Protein AF-A0A382K715-F1 (afdb_monomer)

Foldseek 3Di:
DDDAPPDALVCVVPDPPQPDQEAEYHAAEAAADQFDDPPAWDADPVGIDGRGRRGDHHPVCCVPPRVVSVVVYDHYYHYHYDYPDPVD

Secondary structure (DSSP, 8-state):
-PPTTS--GGGGGTS-GGGSS-EEEEEE-SSEE--SPSP-EEEETTEEEE-----EEHHHHIIIIIHHHHTTSSSPEEEEE--SSTT-

Sequence (88 aa):
MPASGTFSYDFAEIIDLNRLGAMVAKTVSREFRVGNPTPRMAETEVGIIQSIGLPGNGIKYFLDEMLPEYKKYKPPLVVSISAETEDD

pLDDT: mean 95.52, std 2.38, range [83.38, 98.12]

Mean predicted aligned error: 2.87 Å

Organism: NCBI:txid408172

Radius of gyration: 14.35 Å; Cα contacts (8 Å, |Δi|>4): 132; chains: 1; bounding box: 35×23×36 Å

InterPro domains:
  IPR001295 Dihydroorotate dehydrogenase, conserved site [PS00911] (21-40)
  IPR005720 Dihydroorotate dehydrogenase, catalytic [PF01180] (2-88)
  IPR013785 Aldolase-type TIM barrel [G3DSA:3.20.20.70] (1-88)

Nearest PDB structures (foldseek):
  1jrc-assembly1_B  TM=7.858E-01  e=1.552E-05  Lactococcus lactis
  3tjx-assembly1_B  TM=7.794E-01  e=4.135E-05  Leishmania major
  3tjx-assembly1_A  TM=7.807E-01  e=4.135E-05  Leishmania major
  3mhu-assembly1_A  TM=7.731E-01  e=4.135E-05  Leishmania major strain Friedlin
  3gz3-assembly1_A  TM=6.915E-01  e=3.629E-05  Leishmania major

Solvent-accessible surface area (backbone atoms only — not comparable to full-atom values): 5325 Å² total; per-residue (Å²): 104,62,54,64,66,77,45,62,72,76,50,55,83,81,41,73,62,66,76,39,81,28,46,29,40,46,53,40,28,66,58,68,34,86,34,47,69,83,86,33,62,46,80,51,103,89,50,73,53,73,51,56,60,70,49,38,73,12,41,66,46,39,62,74,60,50,45,60,60,53,66,77,48,81,38,53,78,45,77,42,73,54,60,95,52,94,93,89

Structure (mmCIF, N/CA/C/O backbone):
data_AF-A0A382K715-F1
#
_entry.id   AF-A0A382K715-F1
#
loop_
_atom_site.group_PDB
_atom_site.id
_atom_site.type_symbol
_atom_site.label_atom_id
_atom_site.label_alt_id
_atom_site.label_comp_id
_atom_site.label_asym_id
_atom_site.label_entity_id
_atom_site.label_seq_id
_atom_site.pdbx_PDB_ins_code
_atom_site.Cartn_x
_atom_site.Cartn_y
_atom_site.Cartn_z
_atom_site.occupancy
_atom_site.B_iso_or_equiv
_atom_site.auth_seq_id
_atom_site.auth_comp_id
_atom_site.auth_asym_id
_atom_site.auth_atom_id
_atom_site.pdbx_PDB_model_num
ATOM 1 N N . MET A 1 1 ? -13.071 -6.607 2.411 1.00 89.69 1 MET A N 1
ATOM 2 C CA . MET A 1 1 ? -11.881 -5.731 2.376 1.00 89.69 1 MET A CA 1
ATOM 3 C C . MET A 1 1 ? -11.507 -5.488 0.922 1.00 89.69 1 MET A C 1
ATOM 5 O O . MET A 1 1 ? -11.697 -6.416 0.140 1.00 89.69 1 MET A O 1
ATOM 9 N N . PRO A 1 2 ? -11.057 -4.283 0.541 1.00 95.62 2 PRO A N 1
ATOM 10 C CA . PRO A 1 2 ? -10.566 -4.022 -0.810 1.00 95.62 2 PRO A CA 1
ATOM 11 C C . PRO A 1 2 ? -9.262 -4.788 -1.088 1.00 95.62 2 PRO A C 1
ATOM 13 O O . PRO A 1 2 ? -8.570 -5.194 -0.155 1.00 95.62 2 PRO A O 1
ATOM 16 N N . ALA A 1 3 ? -8.928 -4.989 -2.363 1.00 95.06 3 ALA A N 1
ATOM 17 C CA . ALA A 1 3 ? -7.656 -5.587 -2.759 1.00 95.06 3 ALA A CA 1
ATOM 18 C C . ALA A 1 3 ? -6.514 -4.554 -2.687 1.00 95.06 3 ALA A C 1
ATOM 20 O O . ALA A 1 3 ? -6.728 -3.351 -2.856 1.00 95.06 3 ALA A O 1
ATOM 21 N N . SER A 1 4 ? -5.280 -5.014 -2.454 1.00 94.38 4 SER A N 1
ATOM 22 C CA . SER A 1 4 ? -4.119 -4.117 -2.458 1.00 94.38 4 SER A CA 1
ATOM 23 C C . SER A 1 4 ? -3.920 -3.502 -3.843 1.00 94.38 4 SER A C 1
ATOM 25 O O . SER A 1 4 ? -3.910 -4.197 -4.857 1.00 94.38 4 SER A O 1
ATOM 27 N N . GLY A 1 5 ? -3.725 -2.186 -3.882 1.00 89.81 5 GLY A N 1
ATOM 28 C CA . GLY A 1 5 ? -3.492 -1.444 -5.119 1.00 89.81 5 GLY A CA 1
ATOM 29 C C . GLY A 1 5 ? -4.731 -1.109 -5.937 1.00 89.81 5 GLY A C 1
ATOM 30 O O . GLY A 1 5 ? -4.581 -0.513 -6.997 1.00 89.81 5 GLY A O 1
ATOM 31 N N . THR A 1 6 ? -5.926 -1.415 -5.432 1.00 92.62 6 THR A N 1
ATOM 32 C CA . THR A 1 6 ? -7.199 -0.942 -6.000 1.00 92.62 6 THR A CA 1
ATOM 33 C C . THR A 1 6 ? -7.897 0.075 -5.093 1.00 92.62 6 THR A C 1
ATOM 35 O O . THR A 1 6 ? -9.059 0.399 -5.320 1.00 92.62 6 THR A O 1
ATOM 38 N N . PH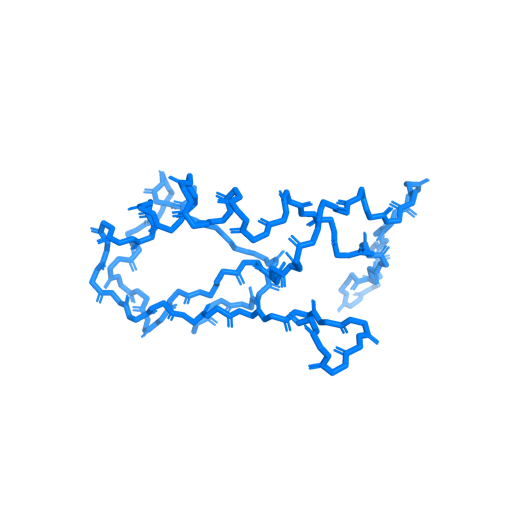E A 1 7 ? -7.242 0.503 -4.011 1.00 94.38 7 PHE A N 1
ATOM 39 C CA . PHE A 1 7 ? -7.840 1.285 -2.933 1.00 94.38 7 PHE A CA 1
ATOM 40 C C . PHE A 1 7 ? -6.776 2.097 -2.176 1.00 94.38 7 PHE A C 1
ATOM 42 O O . PHE A 1 7 ? -5.633 1.649 -2.052 1.00 94.38 7 PHE A O 1
ATOM 49 N N . SER A 1 8 ? -7.169 3.261 -1.653 1.00 93.44 8 SER A N 1
ATOM 50 C CA . SER A 1 8 ? -6.371 4.124 -0.770 1.00 93.44 8 SER A CA 1
ATOM 51 C C . SER A 1 8 ? -7.266 4.847 0.245 1.00 93.44 8 SER A C 1
ATOM 53 O O . SER A 1 8 ? -8.494 4.802 0.144 1.00 93.44 8 SER A O 1
ATOM 55 N N . TYR A 1 9 ? -6.661 5.529 1.224 1.00 94.50 9 TYR A N 1
ATOM 56 C CA . TYR A 1 9 ? -7.396 6.378 2.170 1.00 94.50 9 TYR A CA 1
ATOM 57 C C . TYR A 1 9 ? -8.126 7.551 1.488 1.00 94.50 9 TYR A C 1
ATOM 59 O O . TYR A 1 9 ? -9.090 8.055 2.056 1.00 94.50 9 TYR A O 1
ATOM 67 N N . ASP A 1 10 ? -7.748 7.931 0.261 1.00 95.19 10 ASP A N 1
ATOM 68 C CA . ASP A 1 10 ? -8.402 9.006 -0.508 1.00 95.19 10 ASP A CA 1
ATOM 69 C C . ASP A 1 10 ? -9.890 8.711 -0.775 1.00 95.19 10 ASP A C 1
ATOM 71 O O . ASP A 1 10 ? -10.708 9.615 -0.924 1.00 95.19 10 ASP A O 1
ATOM 75 N N . PHE A 1 11 ? -10.289 7.433 -0.745 1.00 96.00 11 PHE A N 1
ATOM 76 C CA . PHE A 1 11 ? -11.694 7.030 -0.854 1.00 96.00 11 PHE A CA 1
ATOM 77 C C . PHE A 1 11 ? -12.568 7.519 0.311 1.00 96.00 11 PHE A C 1
ATOM 79 O O . PHE A 1 11 ? -13.794 7.438 0.208 1.00 96.00 11 PHE A O 1
ATOM 86 N N . ALA A 1 12 ? -11.979 8.045 1.390 1.00 95.81 12 ALA A N 1
ATOM 87 C CA . ALA A 1 12 ? -12.712 8.686 2.478 1.00 95.81 12 ALA A CA 1
ATOM 88 C C . ALA A 1 12 ? -13.551 9.891 2.023 1.00 95.81 12 ALA A C 1
ATOM 90 O O . ALA A 1 12 ? -14.513 10.246 2.700 1.00 95.81 12 ALA A O 1
ATOM 91 N N . GLU A 1 13 ? -13.221 10.497 0.878 1.00 96.31 13 GLU A N 1
ATOM 92 C CA . GLU A 1 13 ? -14.020 11.571 0.276 1.00 96.31 13 GLU A CA 1
ATOM 93 C C . GLU A 1 13 ? -15.345 11.068 -0.323 1.00 96.31 13 GLU A C 1
ATOM 95 O O . GLU A 1 13 ? -16.277 11.848 -0.514 1.00 96.31 13 GLU A O 1
ATOM 100 N N . ILE A 1 14 ? -15.445 9.767 -0.619 1.00 96.31 14 ILE A N 1
ATOM 101 C CA . ILE A 1 14 ? -16.571 9.168 -1.353 1.00 96.31 14 ILE A CA 1
ATOM 102 C C . ILE A 1 14 ? -17.372 8.209 -0.462 1.00 96.31 14 ILE A C 1
ATOM 104 O O . ILE A 1 14 ? -18.594 8.110 -0.591 1.00 96.31 1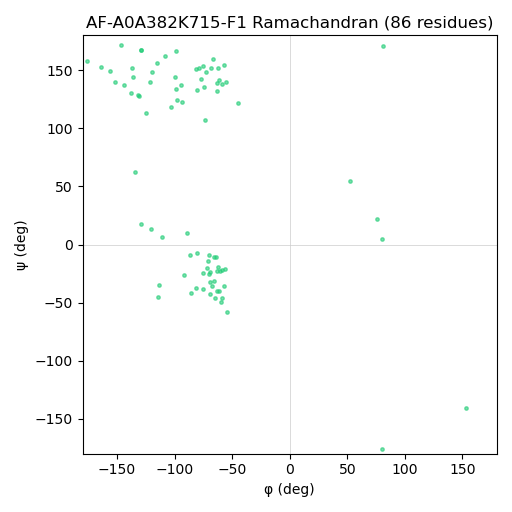4 ILE A O 1
ATOM 108 N N . ILE A 1 15 ? -16.707 7.486 0.444 1.00 95.56 15 ILE A N 1
ATOM 109 C CA . ILE A 1 15 ? -17.329 6.493 1.327 1.00 95.56 15 ILE A CA 1
ATOM 110 C C . ILE A 1 15 ? -16.797 6.599 2.764 1.00 95.56 15 ILE A C 1
ATOM 112 O O . ILE A 1 15 ? -15.647 6.960 2.995 1.00 95.56 15 ILE A O 1
ATOM 116 N N . ASP A 1 16 ? -17.609 6.212 3.754 1.00 97.06 16 ASP A N 1
ATOM 117 C CA . ASP A 1 16 ? -17.145 6.103 5.145 1.00 97.06 16 ASP A CA 1
ATOM 118 C C . ASP A 1 16 ? -16.255 4.865 5.324 1.00 97.06 16 ASP A C 1
ATOM 120 O O . ASP A 1 16 ? -16.741 3.726 5.362 1.00 97.06 16 ASP A O 1
ATOM 124 N N . LEU A 1 17 ? -14.947 5.094 5.474 1.00 97.25 17 LEU A N 1
ATOM 125 C CA . LEU A 1 17 ? -13.968 4.019 5.624 1.00 97.25 17 LEU A CA 1
ATOM 126 C C . LEU A 1 17 ? -14.180 3.194 6.897 1.00 97.25 17 LEU A C 1
ATOM 128 O O . LEU A 1 17 ? -13.800 2.026 6.917 1.00 97.25 17 LEU A O 1
ATOM 132 N N . ASN A 1 18 ? -14.842 3.728 7.932 1.00 97.81 18 ASN A N 1
ATOM 133 C CA . ASN A 1 18 ? -15.096 2.989 9.175 1.00 97.81 18 ASN A CA 1
ATOM 134 C C . ASN A 1 18 ? -16.110 1.851 9.015 1.00 97.81 18 ASN A C 1
ATOM 136 O O . ASN A 1 18 ? -16.278 1.047 9.932 1.00 97.81 18 ASN A O 1
ATOM 140 N N . ARG A 1 19 ? -16.776 1.762 7.860 1.00 96.94 19 ARG A N 1
ATOM 141 C CA . ARG A 1 19 ? -17.688 0.663 7.520 1.00 96.94 19 ARG A CA 1
ATOM 142 C C . ARG A 1 19 ? -16.973 -0.533 6.895 1.00 96.94 19 ARG A C 1
ATOM 144 O O . ARG A 1 19 ? -17.597 -1.572 6.689 1.00 96.94 19 ARG A O 1
ATOM 151 N N . LEU A 1 20 ? -15.688 -0.402 6.564 1.00 97.12 20 LEU A N 1
ATOM 152 C CA . LEU A 1 20 ? -14.895 -1.496 6.015 1.00 97.12 20 LEU A CA 1
ATOM 153 C C . LEU A 1 20 ? -14.489 -2.475 7.121 1.00 97.12 20 LEU A C 1
ATOM 155 O O . LEU A 1 20 ? -14.125 -2.074 8.219 1.00 97.12 20 LEU A O 1
ATOM 159 N N . GLY A 1 21 ? -14.480 -3.773 6.80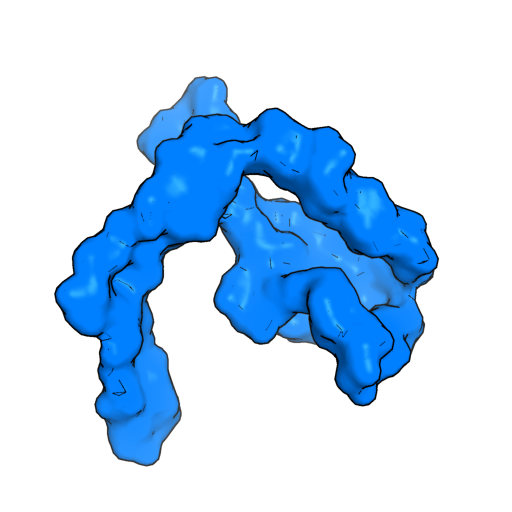7 1.00 97.69 21 GLY A N 1
ATOM 160 C CA . GLY A 1 21 ? -13.949 -4.788 7.729 1.00 97.69 21 GLY A CA 1
ATOM 161 C C . GLY A 1 21 ? -12.424 -4.728 7.900 1.00 97.69 21 GLY A C 1
ATOM 162 O O . GLY A 1 21 ? -11.909 -5.152 8.926 1.00 97.69 21 GLY A O 1
ATOM 163 N N . ALA A 1 22 ? -11.710 -4.206 6.898 1.00 97.38 22 ALA A N 1
ATOM 164 C CA . ALA A 1 22 ? -10.279 -3.908 6.932 1.00 97.38 22 ALA A CA 1
ATOM 165 C C . ALA A 1 22 ? -9.929 -2.967 5.771 1.00 97.38 22 ALA A C 1
ATOM 167 O O . ALA A 1 22 ? -10.581 -3.019 4.719 1.00 97.38 22 ALA A O 1
ATOM 168 N N . MET A 1 23 ? -8.884 -2.164 5.946 1.00 97.44 23 MET A N 1
ATOM 169 C CA . MET A 1 23 ? -8.243 -1.394 4.879 1.00 97.44 23 MET A CA 1
ATOM 170 C C . MET A 1 23 ? -6.989 -2.129 4.417 1.00 97.44 23 MET A C 1
ATOM 172 O O . MET A 1 23 ? -6.291 -2.732 5.230 1.00 97.44 23 MET A O 1
ATOM 176 N N . VAL A 1 24 ? -6.687 -2.074 3.121 1.00 96.88 24 VAL A N 1
ATOM 177 C CA . VAL A 1 24 ? -5.495 -2.720 2.561 1.00 96.88 24 VAL A CA 1
ATOM 178 C C . VAL A 1 24 ? -4.683 -1.680 1.811 1.00 96.88 24 VAL A C 1
ATOM 180 O O . VAL A 1 24 ? -5.134 -1.163 0.791 1.00 96.88 24 VAL A O 1
ATOM 183 N N . ALA A 1 25 ? -3.492 -1.369 2.319 1.00 94.81 25 ALA A N 1
ATOM 184 C CA . ALA A 1 25 ? -2.585 -0.442 1.656 1.00 94.81 25 ALA A CA 1
ATOM 185 C C . ALA A 1 25 ? -2.042 -1.043 0.350 1.00 94.81 25 ALA A C 1
ATOM 187 O O . ALA A 1 25 ? -1.903 -2.267 0.204 1.00 94.81 25 ALA A O 1
ATOM 188 N N . LYS A 1 26 ? -1.698 -0.172 -0.606 1.00 93.88 26 LYS A N 1
ATOM 189 C CA . LYS A 1 26 ? -0.906 -0.562 -1.777 1.00 93.88 26 LYS A CA 1
ATOM 190 C C . LYS A 1 26 ? 0.395 -1.223 -1.313 1.00 93.88 26 LYS A C 1
ATOM 192 O O . LYS A 1 26 ? 1.004 -0.769 -0.353 1.00 93.88 26 LYS A O 1
ATOM 197 N N . THR A 1 27 ? 0.798 -2.278 -2.017 1.00 95.94 27 THR A N 1
ATOM 198 C CA . THR A 1 27 ? 2.081 -2.961 -1.822 1.00 95.94 27 THR A CA 1
ATOM 199 C C . THR A 1 27 ? 3.240 -1.977 -1.678 1.00 95.94 27 THR A C 1
ATOM 201 O O . THR A 1 27 ? 3.478 -1.187 -2.591 1.00 95.94 27 THR A O 1
ATOM 204 N N . VAL A 1 28 ? 3.948 -2.057 -0.555 1.00 95.81 28 VAL A N 1
ATOM 205 C CA . VAL A 1 28 ? 5.114 -1.235 -0.227 1.00 95.81 28 VAL A CA 1
ATOM 206 C C . VAL A 1 28 ? 6.382 -2.027 -0.535 1.00 95.81 28 VAL A C 1
ATOM 208 O O . VAL A 1 28 ? 6.484 -3.203 -0.188 1.00 95.81 28 VAL A O 1
ATOM 211 N N . SER A 1 29 ? 7.337 -1.381 -1.194 1.00 94.81 29 SER A N 1
ATOM 212 C CA . SER A 1 29 ? 8.712 -1.858 -1.361 1.00 94.81 29 SER A CA 1
ATOM 213 C C . SER A 1 29 ? 9.657 -1.011 -0.518 1.00 94.81 29 SER A C 1
ATOM 215 O O . SER A 1 29 ? 9.307 0.105 -0.132 1.00 94.81 29 SER A O 1
ATOM 217 N N . ARG A 1 30 ? 10.866 -1.514 -0.261 1.00 94.50 30 ARG A N 1
ATOM 218 C CA . ARG A 1 30 ? 11.922 -0.769 0.434 1.00 94.50 30 ARG A CA 1
ATOM 219 C C . ARG A 1 30 ? 12.213 0.571 -0.245 1.00 94.50 30 ARG A C 1
ATOM 221 O O . ARG A 1 30 ? 12.017 1.627 0.354 1.00 94.50 30 ARG A O 1
ATOM 228 N N . GLU A 1 31 ? 12.584 0.513 -1.519 1.00 94.31 31 GLU A N 1
ATOM 229 C CA . GLU A 1 31 ? 12.958 1.677 -2.323 1.00 94.31 31 GLU A CA 1
ATOM 230 C C . GLU A 1 31 ? 11.814 2.179 -3.212 1.00 94.31 31 GLU A C 1
ATOM 232 O O . GLU A 1 31 ? 10.800 1.498 -3.420 1.00 94.31 31 GLU A O 1
ATOM 237 N N . PHE A 1 32 ? 11.998 3.388 -3.750 1.00 94.75 32 PHE A N 1
ATOM 238 C CA . PHE A 1 32 ? 11.135 3.961 -4.780 1.00 94.75 32 PHE A CA 1
ATOM 239 C C . PHE A 1 32 ? 11.098 3.069 -6.028 1.00 94.75 32 PHE A C 1
ATOM 241 O O . PHE A 1 32 ? 12.128 2.599 -6.514 1.00 94.75 32 PHE A O 1
ATOM 248 N N . ARG A 1 33 ? 9.906 2.896 -6.602 1.00 94.44 33 ARG A N 1
ATOM 249 C CA . ARG A 1 33 ? 9.690 2.188 -7.866 1.00 94.44 33 ARG A CA 1
ATOM 250 C C . ARG A 1 33 ? 8.808 3.029 -8.776 1.00 94.44 33 ARG A C 1
ATOM 252 O O . ARG A 1 33 ? 7.707 3.424 -8.402 1.00 94.44 33 ARG A O 1
ATOM 259 N N . VAL A 1 34 ? 9.262 3.242 -10.008 1.00 95.56 34 VAL A N 1
ATOM 260 C CA . VAL A 1 34 ? 8.487 3.954 -11.043 1.00 95.56 34 VAL A CA 1
ATOM 261 C C . VAL A 1 34 ? 7.355 3.092 -11.629 1.00 95.56 34 VAL A C 1
ATOM 263 O O . VAL A 1 34 ? 6.334 3.602 -12.098 1.00 95.56 34 VAL A O 1
ATOM 266 N N . GLY A 1 35 ? 7.500 1.769 -11.548 1.00 95.38 35 GLY A N 1
ATOM 267 C CA . GLY A 1 35 ? 6.614 0.806 -12.192 1.00 95.38 35 GLY A CA 1
ATOM 268 C C . GLY A 1 35 ? 6.917 0.611 -13.676 1.00 95.38 35 GLY A C 1
ATOM 269 O O . GLY A 1 35 ? 7.877 1.154 -14.215 1.00 95.38 35 GLY A O 1
ATOM 270 N N . ASN A 1 36 ? 6.092 -0.183 -14.349 1.00 97.50 36 ASN A N 1
ATOM 271 C CA . ASN A 1 36 ? 6.300 -0.466 -15.767 1.00 97.50 36 ASN A CA 1
ATOM 272 C C . ASN A 1 36 ? 5.893 0.736 -16.643 1.00 97.50 36 ASN A C 1
ATOM 274 O O . ASN A 1 36 ? 5.004 1.502 -16.237 1.00 97.50 36 ASN A O 1
ATOM 278 N N . PRO A 1 37 ? 6.491 0.882 -17.846 1.00 97.31 37 PRO A N 1
ATOM 279 C CA . PRO A 1 37 ? 6.089 1.883 -18.833 1.00 97.31 37 PRO A CA 1
ATOM 280 C C . PRO A 1 37 ? 4.617 1.758 -19.234 1.00 97.31 37 PRO A C 1
ATOM 282 O O . PRO A 1 37 ? 4.027 0.681 -19.170 1.00 97.31 37 PRO A O 1
ATOM 285 N N . THR A 1 38 ? 4.019 2.860 -19.679 1.00 96.25 38 THR A N 1
ATOM 286 C CA . THR A 1 38 ? 2.665 2.860 -20.246 1.00 96.25 38 THR A CA 1
ATOM 287 C C . THR A 1 38 ? 2.673 2.425 -21.724 1.00 96.25 38 THR A C 1
ATOM 289 O O . THR A 1 38 ? 3.662 2.669 -22.416 1.00 96.25 38 THR A O 1
ATOM 292 N N . PRO A 1 39 ? 1.581 1.816 -22.240 1.00 95.75 39 PRO A N 1
ATOM 293 C CA . PRO A 1 39 ? 0.372 1.393 -21.528 1.00 95.75 39 PRO A CA 1
ATOM 294 C C . PRO A 1 39 ? 0.616 0.137 -20.674 1.00 95.75 39 PRO A C 1
ATOM 296 O O . PRO A 1 39 ? 1.216 -0.833 -21.122 1.00 95.75 39 PRO A O 1
ATOM 299 N N . ARG A 1 40 ? 0.114 0.151 -19.432 1.00 96.62 40 ARG A N 1
ATOM 300 C CA . ARG A 1 40 ? 0.315 -0.926 -18.438 1.00 96.62 40 ARG A CA 1
ATOM 301 C C . ARG A 1 40 ? -0.978 -1.576 -17.943 1.00 96.62 40 ARG A C 1
ATOM 303 O O . ARG A 1 40 ? -0.984 -2.282 -16.936 1.00 96.62 40 ARG A O 1
ATOM 310 N N . MET A 1 41 ? -2.073 -1.301 -18.639 1.00 96.81 41 MET A N 1
ATOM 311 C CA . MET A 1 41 ? -3.417 -1.783 -18.353 1.00 96.81 41 MET A CA 1
ATOM 312 C C . MET A 1 41 ? -4.197 -1.848 -19.666 1.00 96.81 41 MET A C 1
ATOM 314 O O . MET A 1 41 ? -4.066 -0.943 -20.489 1.00 96.81 41 MET A O 1
ATOM 318 N N . ALA A 1 42 ? -4.993 -2.898 -19.843 1.00 97.00 42 ALA A N 1
ATOM 319 C CA . ALA A 1 42 ? -5.893 -3.061 -20.976 1.00 97.00 42 ALA A CA 1
ATOM 320 C C . ALA A 1 42 ? -7.190 -3.743 -20.523 1.00 97.00 42 ALA A C 1
ATOM 322 O O . ALA A 1 42 ? -7.151 -4.699 -19.745 1.00 97.00 42 ALA A O 1
ATOM 323 N N . GLU A 1 43 ?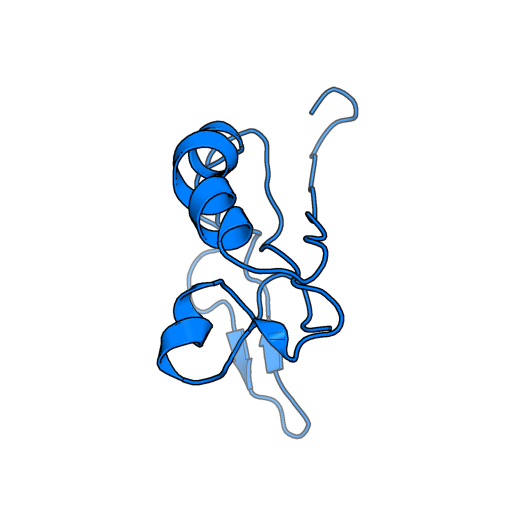 -8.327 -3.246 -21.003 1.00 97.75 43 GLU A N 1
ATOM 324 C CA . GLU A 1 43 ? -9.633 -3.876 -20.798 1.00 97.75 43 GLU A CA 1
ATOM 325 C C . GLU A 1 43 ? -9.759 -5.146 -21.653 1.00 97.75 43 GLU A C 1
ATOM 327 O O . GLU A 1 43 ? -9.177 -5.258 -22.734 1.00 97.75 43 GLU A O 1
ATOM 332 N N . THR A 1 44 ? -10.511 -6.116 -21.149 1.00 96.94 44 THR A N 1
ATOM 333 C CA . THR A 1 44 ? -10.906 -7.345 -21.837 1.00 96.94 44 THR A CA 1
ATOM 334 C C . THR A 1 44 ? -12.416 -7.521 -21.708 1.00 96.94 44 THR A C 1
ATOM 336 O O . THR A 1 44 ? -13.051 -6.876 -20.877 1.00 96.94 44 THR A O 1
ATOM 339 N N . GLU A 1 45 ? -13.009 -8.435 -22.479 1.00 97.25 45 GLU A N 1
ATOM 340 C CA . GLU A 1 45 ? -14.464 -8.687 -22.454 1.00 97.25 45 GLU A CA 1
ATOM 341 C C . GLU A 1 45 ? -15.019 -9.038 -21.062 1.00 97.25 45 GLU A C 1
ATOM 343 O O . GLU A 1 45 ? -16.215 -8.909 -20.814 1.00 97.25 45 GLU A O 1
ATOM 348 N N . VAL A 1 46 ? -14.156 -9.494 -20.152 1.00 96.56 46 VAL A N 1
ATOM 349 C CA . VAL A 1 46 ? -14.531 -9.965 -18.815 1.00 96.56 46 VAL A CA 1
ATOM 350 C C . VAL A 1 46 ? -13.701 -9.324 -17.698 1.00 96.56 46 VAL A C 1
ATOM 352 O O . VAL A 1 46 ? -13.659 -9.850 -16.587 1.00 96.56 46 VAL A O 1
ATOM 355 N N . GLY A 1 47 ? -13.024 -8.201 -17.959 1.00 95.94 47 GLY A N 1
ATOM 356 C CA . GLY A 1 47 ? -12.275 -7.490 -16.925 1.00 95.94 47 GLY A CA 1
ATOM 357 C C . GLY A 1 47 ? -11.106 -6.670 -17.451 1.00 95.94 47 GLY A C 1
ATOM 358 O O . GLY A 1 47 ? -11.201 -5.990 -18.463 1.00 95.94 47 GLY A O 1
ATOM 359 N N . ILE A 1 48 ? -10.000 -6.680 -16.708 1.00 96.56 48 ILE A N 1
ATOM 360 C CA . ILE A 1 48 ? -8.826 -5.851 -16.994 1.00 96.56 48 ILE A CA 1
ATOM 361 C C . ILE A 1 48 ? -7.560 -6.685 -16.781 1.00 96.56 48 ILE A C 1
ATOM 363 O O . ILE A 1 48 ? -7.381 -7.287 -15.723 1.00 96.56 48 ILE A O 1
ATOM 367 N N . ILE A 1 49 ? -6.652 -6.671 -17.757 1.00 96.25 49 ILE A N 1
ATOM 368 C CA . ILE A 1 49 ? -5.281 -7.179 -17.622 1.00 96.25 49 ILE A CA 1
ATOM 369 C C . ILE A 1 49 ? -4.360 -6.017 -17.252 1.00 96.25 49 ILE A C 1
ATOM 371 O O . ILE A 1 49 ? -4.462 -4.924 -17.812 1.00 96.25 49 ILE A O 1
ATOM 375 N N . GLN A 1 50 ? -3.444 -6.243 -16.306 1.00 95.81 50 GLN A N 1
ATOM 376 C CA . GLN A 1 50 ? -2.538 -5.209 -15.809 1.00 95.81 50 GLN A CA 1
ATOM 377 C C . GLN A 1 50 ? -1.104 -5.713 -15.668 1.00 95.81 50 GLN A C 1
ATOM 379 O O . GLN A 1 50 ? -0.861 -6.840 -15.250 1.00 95.81 50 GLN A O 1
ATOM 384 N N . SER A 1 51 ? -0.156 -4.823 -15.949 1.00 96.69 51 SER A N 1
ATOM 385 C CA . SER A 1 51 ? 1.279 -5.014 -15.747 1.00 96.69 51 SER A CA 1
ATOM 386 C C . SER A 1 51 ? 1.857 -3.763 -15.084 1.00 96.69 51 SER A C 1
ATOM 388 O O . SER A 1 51 ? 2.653 -3.046 -15.670 1.00 96.69 51 SER A O 1
ATOM 390 N N . ILE A 1 52 ? 1.396 -3.439 -13.870 1.00 94.88 52 ILE A N 1
ATOM 391 C CA . ILE A 1 52 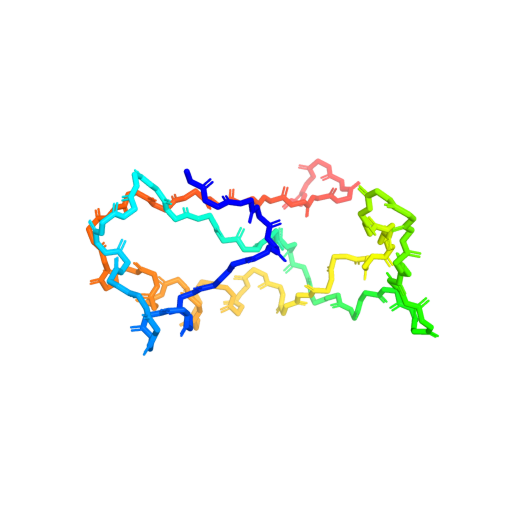? 1.651 -2.134 -13.225 1.00 94.88 52 ILE A CA 1
ATOM 392 C C . ILE A 1 52 ? 3.125 -1.949 -12.811 1.00 94.88 52 ILE A C 1
ATOM 394 O O . ILE A 1 52 ? 3.638 -0.832 -12.849 1.00 94.88 52 ILE A O 1
ATOM 398 N N . GLY A 1 53 ? 3.820 -3.029 -12.438 1.00 93.75 53 GLY A N 1
ATOM 399 C CA . GLY A 1 53 ? 5.229 -2.990 -12.013 1.00 93.75 53 GLY A CA 1
ATOM 400 C C . GLY A 1 53 ? 5.464 -2.448 -10.597 1.00 93.75 53 GLY A C 1
ATOM 401 O O . GLY A 1 53 ? 6.558 -1.993 -10.297 1.00 93.75 53 GLY A O 1
ATOM 402 N N . LEU A 1 54 ? 4.442 -2.480 -9.731 1.00 92.62 54 LEU A N 1
ATOM 403 C CA . LEU A 1 54 ? 4.522 -2.056 -8.321 1.00 92.62 54 LEU A CA 1
ATOM 404 C C . LEU A 1 54 ? 5.105 -0.639 -8.110 1.00 92.62 54 LEU A C 1
ATOM 406 O O . LEU A 1 54 ? 6.052 -0.483 -7.344 1.00 92.62 54 LEU A O 1
ATOM 410 N N . PRO A 1 55 ? 4.548 0.405 -8.752 1.00 93.56 55 PRO A N 1
ATOM 411 C CA 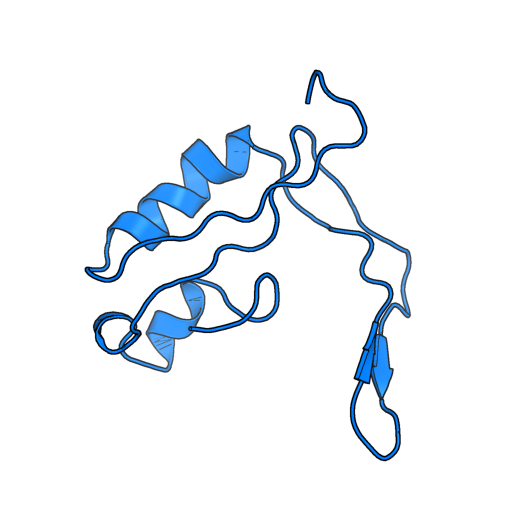. PRO A 1 55 ? 4.977 1.768 -8.507 1.00 93.56 55 PRO A CA 1
ATOM 412 C C . PRO A 1 55 ? 4.692 2.158 -7.052 1.00 93.56 55 PRO A C 1
ATOM 414 O O . PRO A 1 55 ? 3.623 1.839 -6.521 1.00 93.56 55 PRO A O 1
ATOM 417 N N . GLY A 1 56 ? 5.631 2.858 -6.424 1.00 93.56 56 GLY A N 1
ATOM 418 C CA . GLY A 1 56 ? 5.530 3.266 -5.028 1.00 93.56 56 GLY A CA 1
ATOM 419 C C . GLY A 1 56 ? 6.696 4.144 -4.589 1.00 93.56 56 GLY A C 1
ATOM 420 O O . GLY A 1 56 ? 7.772 4.110 -5.178 1.00 93.56 56 GLY A O 1
ATOM 421 N N . ASN A 1 57 ? 6.485 4.918 -3.526 1.00 95.50 57 ASN A N 1
ATOM 422 C CA . ASN A 1 57 ? 7.459 5.894 -3.028 1.00 95.50 57 ASN A CA 1
ATOM 423 C C . ASN A 1 57 ? 8.461 5.325 -2.003 1.00 95.50 57 ASN A C 1
ATOM 425 O O . ASN A 1 57 ? 9.196 6.082 -1.372 1.00 95.50 57 ASN A O 1
ATOM 429 N N . GLY A 1 58 ? 8.488 4.003 -1.828 1.00 95.19 58 GLY A N 1
ATOM 430 C CA . GLY A 1 58 ? 9.328 3.325 -0.842 1.00 95.19 58 GLY A CA 1
ATOM 431 C C . GLY A 1 58 ? 8.754 3.328 0.579 1.00 95.19 58 GLY A C 1
ATOM 432 O O . GLY A 1 58 ? 7.762 4.000 0.889 1.00 95.19 58 GLY A O 1
ATOM 433 N N . ILE A 1 59 ? 9.399 2.565 1.464 1.00 96.00 59 ILE A N 1
ATOM 434 C CA . ILE A 1 59 ? 8.920 2.331 2.832 1.00 96.00 59 ILE A CA 1
ATOM 435 C C . ILE A 1 59 ? 8.978 3.592 3.691 1.00 96.00 59 ILE A C 1
ATOM 437 O O . ILE A 1 59 ? 8.070 3.833 4.484 1.00 96.00 59 ILE A O 1
ATOM 441 N N . LYS A 1 60 ? 9.998 4.435 3.497 1.00 96.94 60 LYS A N 1
ATOM 442 C CA . LYS A 1 60 ? 10.138 5.684 4.251 1.00 96.94 60 LYS A CA 1
ATOM 443 C C . LYS A 1 60 ? 8.930 6.598 4.028 1.00 96.94 60 LYS A C 1
ATOM 445 O O . LYS A 1 60 ? 8.317 7.043 4.989 1.00 96.94 60 LYS A O 1
ATOM 450 N N . TYR A 1 61 ? 8.544 6.811 2.769 1.00 97.00 61 TYR A N 1
ATOM 451 C CA . TYR A 1 61 ? 7.362 7.609 2.437 1.00 97.00 61 TYR A CA 1
ATOM 452 C C . TYR A 1 61 ? 6.077 6.977 2.980 1.00 97.00 61 TYR A C 1
ATOM 454 O O . TYR A 1 61 ? 5.206 7.674 3.493 1.00 97.00 61 TYR A O 1
ATOM 462 N N . PHE A 1 62 ? 5.955 5.647 2.906 1.00 96.69 62 PHE A N 1
ATOM 463 C CA . PHE A 1 62 ? 4.798 4.962 3.475 1.00 96.69 62 PHE A CA 1
ATOM 464 C C . PHE A 1 62 ? 4.659 5.223 4.981 1.00 96.69 62 PHE A C 1
ATOM 466 O O . PHE A 1 62 ? 3.561 5.525 5.440 1.00 96.69 62 PHE A O 1
ATOM 473 N N . LEU A 1 63 ? 5.749 5.121 5.744 1.00 97.25 63 LEU A N 1
ATOM 474 C CA . LEU A 1 63 ? 5.733 5.318 7.195 1.00 97.25 63 LEU A CA 1
ATOM 475 C C . LEU A 1 63 ? 5.471 6.773 7.592 1.00 97.25 63 LEU A C 1
ATOM 477 O O . LEU A 1 63 ? 4.693 7.006 8.519 1.00 97.25 63 LEU A O 1
ATOM 481 N N . ASP A 1 64 ? 6.106 7.716 6.896 1.00 98.12 64 ASP A N 1
ATOM 482 C CA . ASP A 1 64 ? 6.084 9.134 7.261 1.00 98.12 64 ASP A CA 1
ATOM 483 C C . ASP A 1 64 ? 4.804 9.839 6.784 1.00 98.12 64 ASP A C 1
ATOM 485 O O . ASP A 1 64 ? 4.255 10.659 7.515 1.00 98.12 64 ASP A O 1
ATOM 489 N N . GLU A 1 65 ? 4.292 9.488 5.597 1.00 96.50 65 GLU A N 1
ATOM 490 C CA . GLU A 1 65 ? 3.217 10.239 4.928 1.00 96.50 65 GLU A CA 1
ATOM 491 C C . GLU A 1 65 ? 1.910 9.439 4.814 1.00 96.50 65 GLU A C 1
ATOM 493 O O . GLU A 1 65 ? 0.835 9.949 5.115 1.00 96.50 65 GLU A O 1
ATOM 498 N N . MET A 1 66 ? 1.966 8.162 4.413 1.00 96.38 66 MET A N 1
ATOM 499 C CA . MET A 1 66 ? 0.744 7.385 4.127 1.00 96.38 66 MET A CA 1
ATOM 500 C C . MET A 1 66 ? 0.139 6.718 5.366 1.00 96.38 66 MET A C 1
ATOM 502 O O . MET A 1 66 ? -1.080 6.666 5.530 1.00 96.38 66 MET A O 1
ATOM 506 N N . LEU A 1 67 ? 0.969 6.145 6.237 1.00 97.25 67 LEU A N 1
ATOM 507 C CA . LEU A 1 67 ? 0.522 5.423 7.425 1.00 97.25 67 LEU A CA 1
ATOM 508 C C . LEU A 1 67 ? -0.270 6.316 8.402 1.00 97.25 67 LEU A C 1
ATOM 510 O O . LEU A 1 67 ? -1.277 5.831 8.931 1.00 97.25 67 LEU A O 1
ATOM 514 N N . PRO A 1 68 ? 0.106 7.590 8.651 1.00 97.88 68 PRO A N 1
ATOM 515 C CA . PRO A 1 68 ? -0.701 8.498 9.464 1.00 97.88 68 PRO A CA 1
ATOM 516 C C . PRO A 1 68 ? -2.126 8.689 8.937 1.00 97.88 68 PRO A C 1
ATOM 518 O O . PRO A 1 68 ?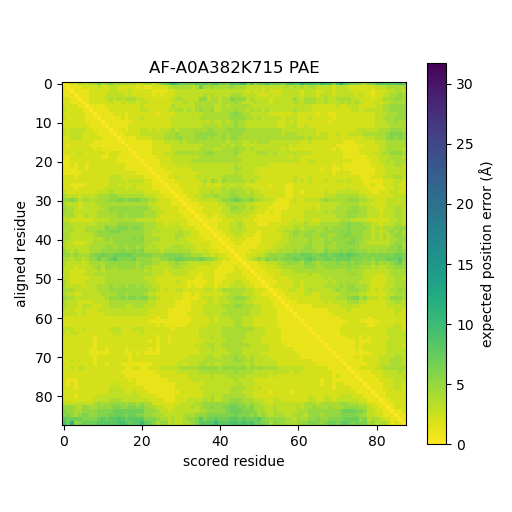 -3.055 8.753 9.741 1.00 97.88 68 PRO A O 1
ATOM 521 N N . GLU A 1 69 ? -2.323 8.709 7.617 1.00 97.38 69 GLU A N 1
ATOM 522 C CA . GLU A 1 69 ? -3.648 8.841 7.001 1.00 97.38 69 GLU A CA 1
ATOM 523 C C . GLU A 1 69 ? -4.536 7.635 7.311 1.00 97.38 69 GLU A C 1
ATOM 525 O O . GLU A 1 69 ? -5.667 7.789 7.772 1.00 97.38 69 GLU A O 1
ATOM 530 N N . TYR A 1 70 ? -4.003 6.417 7.181 1.00 97.19 70 TYR A N 1
ATOM 531 C CA . TYR A 1 70 ? -4.748 5.207 7.542 1.00 97.19 70 TYR A CA 1
ATOM 532 C C . TYR A 1 70 ? -5.052 5.113 9.045 1.00 97.19 70 TYR A C 1
ATOM 534 O O . TYR A 1 70 ? -6.097 4.590 9.426 1.00 97.19 70 TYR A O 1
ATOM 542 N N . LYS A 1 71 ? -4.181 5.641 9.916 1.00 96.75 71 LYS A N 1
ATOM 543 C CA . LYS A 1 71 ? -4.381 5.622 11.379 1.00 96.75 71 LYS A CA 1
ATOM 544 C C . LYS A 1 71 ? -5.571 6.460 11.859 1.00 96.75 71 LYS A C 1
ATOM 546 O O . LYS A 1 71 ? -5.959 6.337 13.019 1.00 96.75 71 LYS A O 1
ATOM 551 N N . LYS A 1 72 ? -6.165 7.289 10.997 1.00 97.50 72 LYS A N 1
ATOM 552 C CA . LYS A 1 72 ? -7.357 8.089 11.320 1.00 97.50 72 LYS A CA 1
ATOM 553 C C . LYS A 1 72 ? -8.633 7.247 11.450 1.00 97.50 72 LYS A C 1
ATOM 555 O O . LYS A 1 72 ? -9.630 7.745 11.971 1.00 97.50 72 LYS A O 1
ATOM 560 N N . TYR A 1 73 ? -8.621 5.990 11.000 1.00 97.69 73 TYR A N 1
ATOM 561 C CA . TYR A 1 73 ? -9.811 5.138 10.918 1.00 97.69 73 TYR A CA 1
ATOM 562 C C . TYR A 1 73 ? -9.732 3.925 11.848 1.00 97.69 73 TYR A C 1
ATOM 564 O O . TYR A 1 73 ? -8.658 3.471 12.234 1.00 97.69 73 TYR A O 1
ATOM 572 N N . LYS A 1 74 ? -10.903 3.391 12.211 1.00 97.94 74 LYS A N 1
ATOM 573 C CA . LYS A 1 74 ? -11.043 2.267 13.154 1.00 97.94 74 LYS A CA 1
ATOM 574 C C . LYS A 1 74 ? -10.674 0.884 12.594 1.00 97.94 74 LYS A C 1
ATOM 576 O O . LYS A 1 74 ? -10.162 0.081 13.375 1.00 97.94 74 LYS A O 1
ATOM 581 N N . PRO A 1 75 ? -10.979 0.536 11.326 1.00 97.94 75 PRO A N 1
ATOM 582 C CA . PRO A 1 75 ? -10.713 -0.808 10.823 1.00 97.94 75 PRO A CA 1
ATOM 583 C C . PRO A 1 75 ? -9.220 -1.147 10.826 1.00 97.94 75 PRO A C 1
ATOM 585 O O . PRO A 1 75 ? -8.391 -0.253 10.650 1.00 97.94 75 PRO A O 1
ATOM 588 N N . PRO A 1 76 ? -8.857 -2.434 10.960 1.00 97.81 76 PRO A N 1
ATOM 589 C CA . PRO A 1 76 ? -7.465 -2.842 10.887 1.00 97.81 76 PRO A CA 1
ATOM 590 C C . PRO A 1 76 ? -6.869 -2.507 9.516 1.00 97.81 76 PRO A C 1
ATOM 592 O O . PRO A 1 76 ? -7.517 -2.672 8.476 1.00 97.81 76 PRO A O 1
ATOM 595 N N . LEU A 1 77 ? -5.612 -2.066 9.529 1.00 97.75 77 LEU A N 1
ATOM 596 C CA . LEU A 1 77 ? -4.812 -1.854 8.332 1.00 97.75 77 LEU A CA 1
ATOM 597 C C . LEU A 1 77 ? -3.989 -3.109 8.031 1.00 97.75 77 LEU A C 1
ATOM 599 O O . LEU A 1 77 ? -3.166 -3.527 8.842 1.00 97.75 77 LEU A O 1
ATOM 603 N N . VAL A 1 78 ? -4.172 -3.669 6.839 1.00 97.44 78 VAL A N 1
ATOM 604 C CA . VAL A 1 78 ? -3.310 -4.711 6.275 1.00 97.44 78 VAL A CA 1
ATOM 605 C C . VAL A 1 78 ? -2.319 -4.056 5.320 1.00 97.44 78 VAL A C 1
ATOM 607 O O . VAL A 1 78 ? -2.712 -3.369 4.374 1.00 97.44 78 VAL A O 1
ATOM 610 N N . VAL A 1 79 ? -1.028 -4.281 5.552 1.00 96.25 79 VAL A N 1
ATOM 611 C CA . VAL A 1 79 ? 0.046 -3.763 4.698 1.00 96.25 79 VAL A CA 1
ATOM 612 C C . VAL A 1 79 ? 0.568 -4.896 3.824 1.00 96.25 79 VAL A C 1
ATOM 614 O O . VAL A 1 79 ? 1.059 -5.902 4.325 1.00 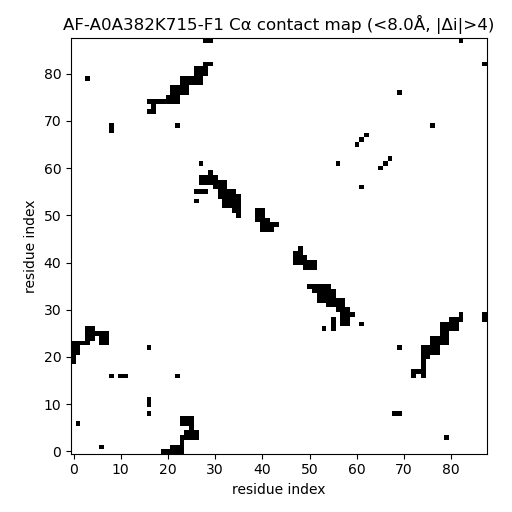96.25 79 VAL A O 1
ATOM 617 N N . SER A 1 80 ? 0.434 -4.740 2.508 1.00 95.81 80 SER A N 1
ATOM 618 C CA . SER A 1 80 ? 1.086 -5.621 1.538 1.00 95.81 80 SER A CA 1
ATOM 619 C C . SER A 1 80 ? 2.535 -5.171 1.375 1.00 95.81 80 SER A C 1
ATOM 621 O O . SER A 1 80 ? 2.788 -3.981 1.197 1.00 95.81 80 SER A O 1
ATOM 623 N N . ILE A 1 81 ? 3.475 -6.110 1.424 1.00 95.00 81 ILE A N 1
ATOM 624 C CA . ILE A 1 81 ? 4.908 -5.853 1.255 1.00 95.00 81 ILE A CA 1
ATOM 625 C C . ILE A 1 81 ? 5.397 -6.686 0.072 1.00 95.00 81 ILE A C 1
ATOM 627 O O . ILE A 1 81 ? 4.948 -7.818 -0.112 1.00 95.00 81 ILE A O 1
ATOM 631 N N . SER A 1 82 ? 6.273 -6.112 -0.749 1.00 94.00 82 SER A N 1
ATOM 632 C CA . SER A 1 82 ? 6.988 -6.837 -1.797 1.00 94.00 82 SER A CA 1
ATOM 633 C C . SER A 1 82 ? 8.470 -6.527 -1.709 1.00 94.00 82 SER A C 1
ATOM 635 O O . SER A 1 82 ? 8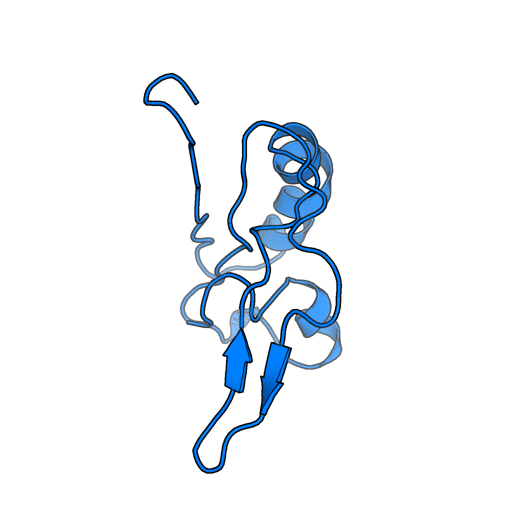.874 -5.366 -1.768 1.00 94.00 82 SER A O 1
ATOM 637 N N . ALA A 1 83 ? 9.243 -7.599 -1.663 1.00 92.62 83 ALA A N 1
ATOM 638 C CA . ALA A 1 83 ? 10.689 -7.616 -1.586 1.00 92.62 83 ALA A CA 1
ATOM 639 C C . ALA A 1 83 ? 11.249 -8.351 -2.812 1.00 92.62 83 ALA A C 1
ATOM 641 O O . ALA A 1 83 ? 10.579 -9.232 -3.360 1.00 92.62 83 ALA A O 1
ATOM 642 N N . GLU A 1 84 ? 12.429 -7.956 -3.284 1.00 88.75 84 GLU A N 1
ATOM 643 C CA . GLU A 1 84 ? 13.139 -8.681 -4.352 1.00 88.75 84 GLU A CA 1
ATOM 644 C C . GLU A 1 84 ? 14.106 -9.715 -3.777 1.00 88.75 84 GLU A C 1
ATOM 646 O O . GLU A 1 84 ? 14.392 -10.723 -4.423 1.00 88.75 84 GLU A O 1
ATOM 651 N N . THR A 1 85 ? 14.572 -9.477 -2.552 1.00 92.38 85 THR A N 1
ATOM 652 C CA . THR A 1 85 ? 15.468 -10.352 -1.801 1.00 92.38 85 THR A CA 1
ATOM 653 C C . THR A 1 85 ? 14.908 -10.609 -0.404 1.00 92.38 85 THR A C 1
ATOM 655 O O . THR A 1 85 ? 13.950 -9.967 0.011 1.00 92.38 85 THR A O 1
ATOM 658 N N . GLU A 1 86 ? 15.467 -11.577 0.318 1.00 91.69 86 GLU A N 1
ATOM 659 C CA . GLU A 1 86 ? 15.058 -11.867 1.700 1.00 91.69 86 GLU A CA 1
ATOM 660 C C . GLU A 1 86 ? 15.453 -10.769 2.700 1.00 91.69 86 GLU A C 1
ATOM 662 O O . GLU A 1 86 ? 14.819 -10.641 3.745 1.00 91.69 86 GLU A O 1
ATOM 667 N N . ASP A 1 87 ? 16.477 -9.980 2.365 1.00 89.69 87 ASP A N 1
ATOM 668 C CA . ASP A 1 87 ? 17.001 -8.893 3.197 1.00 89.69 87 ASP A CA 1
ATOM 669 C C . ASP A 1 87 ? 16.173 -7.592 3.091 1.00 89.69 87 ASP A C 1
ATOM 671 O O . ASP A 1 87 ? 16.450 -6.628 3.816 1.00 89.69 87 ASP A O 1
ATOM 675 N N . ASP A 1 88 ? 15.198 -7.539 2.174 1.00 83.38 88 ASP A N 1
ATOM 676 C CA . ASP A 1 88 ? 14.323 -6.385 1.908 1.00 83.38 88 ASP A CA 1
ATOM 677 C C . ASP A 1 88 ? 12.951 -6.504 2.590 1.00 83.38 88 ASP A C 1
ATOM 679 O O . ASP A 1 88 ? 12.461 -5.453 3.072 1.00 83.38 88 ASP A O 1
#